Protein AF-A0A7S2DH73-F1 (afdb_monomer_lite)

Radius of gyration: 16.78 Å; chains: 1; bounding box: 42×36×46 Å

Foldseek 3Di:
DAEQEDEECSLLVLLLQQLVGPEEREYQLYCLQCVLVCVPPVPDPPQDPVNSVVSNVSSLVSLQNHPYAAEYEFEPDPSSVCRLVSNPADEDEAPPPPDPDPDDDDDDPPPPPDDDPDCPSNHHYYYYDHDHRNCVLVVCVVVVNNVQVVCCRRPVDGDPDPDD

Sequence (164 aa):
RVCLLGESMGASAALRFARHATGSVVALVPQIDVRDFSSSYAGRSDFDGAAKVRLRDAIQQAVQQTSAQVVLHVGQDPDDLRQPAYIGAVIQPARHPAHLHHEDAYLHDGSHHEGSSTPFRRLPRVIEHPCEGHALGAGLKARGLLRKIVLGDLLGHSYCLPPA

Structure (mmCIF, N/CA/C/O backbone):
data_AF-A0A7S2DH73-F1
#
_entry.id   AF-A0A7S2DH73-F1
#
loop_
_atom_site.group_PDB
_atom_site.id
_atom_site.type_symbol
_atom_site.label_atom_id
_atom_site.label_alt_id
_atom_site.label_comp_id
_atom_site.label_asym_id
_atom_site.label_entity_id
_atom_site.label_seq_id
_atom_site.pdbx_PDB_ins_code
_atom_site.Cartn_x
_atom_site.Cartn_y
_atom_site.Cartn_z
_atom_site.occupancy
_atom_site.B_iso_or_equiv
_atom_site.auth_seq_id
_atom_site.auth_comp_id
_atom_site.auth_asym_id
_atom_site.auth_atom_id
_atom_site.pdbx_PDB_model_num
ATOM 1 N N . ARG A 1 1 ? -12.708 -8.664 14.658 1.00 84.25 1 ARG A N 1
ATOM 2 C CA . ARG A 1 1 ? -12.255 -7.667 13.657 1.00 84.25 1 ARG A CA 1
ATOM 3 C C . ARG A 1 1 ? -10.939 -8.166 13.082 1.00 84.25 1 ARG A C 1
ATOM 5 O O . ARG A 1 1 ? -10.097 -8.583 13.862 1.00 84.25 1 ARG A O 1
ATOM 12 N N . VAL A 1 2 ? -10.796 -8.182 11.760 1.00 92.06 2 VAL A N 1
ATOM 13 C CA . VAL A 1 2 ? -9.580 -8.605 11.049 1.00 92.06 2 VAL A CA 1
ATOM 14 C C . VAL A 1 2 ? -8.911 -7.357 10.499 1.00 92.06 2 VAL A C 1
ATOM 16 O O . VAL A 1 2 ? -9.541 -6.635 9.721 1.00 92.06 2 VAL A O 1
ATOM 19 N N . CYS A 1 3 ? -7.667 -7.117 10.905 1.00 95.19 3 CYS A N 1
ATOM 20 C CA . CYS A 1 3 ? -6.858 -6.016 10.400 1.00 95.19 3 CYS A CA 1
ATOM 21 C C . CYS A 1 3 ? -5.616 -6.567 9.700 1.00 95.19 3 CYS A C 1
ATOM 23 O O . CYS A 1 3 ? -5.012 -7.528 10.178 1.00 95.19 3 CYS A O 1
ATOM 25 N N . LEU A 1 4 ? -5.249 -5.967 8.571 1.00 97.06 4 LEU A N 1
ATOM 26 C CA . LEU A 1 4 ? -4.075 -6.340 7.791 1.00 97.06 4 LEU A CA 1
ATOM 27 C C . LEU A 1 4 ? -3.054 -5.209 7.865 1.00 97.06 4 LEU A C 1
ATOM 29 O O . LEU A 1 4 ? -3.397 -4.043 7.691 1.00 97.06 4 LEU A O 1
ATOM 33 N N . LEU A 1 5 ? -1.803 -5.565 8.112 1.00 96.50 5 LEU A N 1
ATOM 34 C CA . LEU A 1 5 ? -0.680 -4.641 8.146 1.00 96.50 5 LEU A CA 1
ATOM 35 C C . LEU A 1 5 ? 0.423 -5.212 7.268 1.00 96.50 5 LEU A C 1
ATOM 37 O O . LEU A 1 5 ? 0.717 -6.405 7.341 1.00 96.50 5 LEU A O 1
ATOM 41 N N . GLY A 1 6 ? 1.055 -4.357 6.478 1.00 95.81 6 GLY A N 1
ATOM 42 C CA . GLY A 1 6 ? 2.246 -4.740 5.746 1.00 95.81 6 GLY A CA 1
ATOM 43 C C . GLY A 1 6 ? 3.102 -3.545 5.368 1.00 95.81 6 GLY A C 1
ATOM 44 O O . GLY A 1 6 ? 2.630 -2.410 5.348 1.00 95.81 6 GLY A O 1
ATOM 45 N N . GLU A 1 7 ? 4.357 -3.835 5.044 1.00 93.81 7 GLU A N 1
ATOM 46 C CA . GLU A 1 7 ? 5.331 -2.899 4.486 1.00 93.81 7 GLU A CA 1
ATOM 47 C C . GLU A 1 7 ? 5.871 -3.457 3.167 1.00 93.81 7 GLU A C 1
ATOM 49 O O . GLU A 1 7 ? 6.041 -4.676 3.043 1.00 93.81 7 GLU A O 1
ATOM 54 N N . SER A 1 8 ? 6.131 -2.594 2.181 1.00 92.56 8 SER A N 1
ATOM 55 C CA . SER A 1 8 ? 6.715 -2.980 0.892 1.00 92.56 8 SER A CA 1
ATOM 56 C C . SER A 1 8 ? 5.875 -4.077 0.208 1.00 92.56 8 SER A C 1
ATOM 58 O O . SER A 1 8 ? 4.655 -3.949 0.078 1.00 92.56 8 SER A O 1
ATOM 60 N N . MET A 1 9 ? 6.473 -5.212 -0.158 1.00 91.94 9 MET A N 1
ATOM 61 C CA . MET A 1 9 ? 5.746 -6.362 -0.710 1.00 91.94 9 MET A CA 1
ATOM 62 C C . MET A 1 9 ? 4.674 -6.909 0.253 1.00 91.94 9 MET A C 1
ATOM 64 O O . MET A 1 9 ? 3.613 -7.364 -0.180 1.00 91.94 9 MET A O 1
ATOM 68 N N . GLY A 1 10 ? 4.914 -6.842 1.567 1.00 95.88 10 GLY A N 1
ATOM 69 C CA . GLY A 1 10 ? 3.922 -7.206 2.579 1.00 95.88 10 GLY A CA 1
ATOM 70 C C . GLY A 1 10 ? 2.706 -6.279 2.550 1.00 95.88 10 GLY A C 1
ATOM 71 O O . GLY A 1 10 ? 1.579 -6.737 2.735 1.00 95.88 10 GLY A O 1
ATOM 72 N N . ALA A 1 11 ? 2.905 -4.994 2.250 1.00 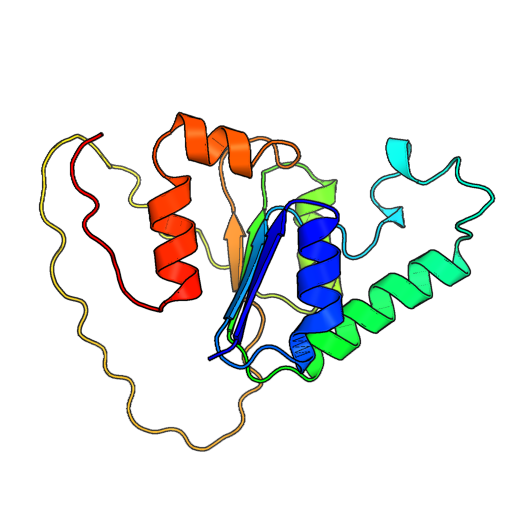96.75 11 ALA A N 1
ATOM 73 C CA . ALA A 1 11 ? 1.816 -4.040 2.060 1.00 96.75 11 ALA A CA 1
ATOM 74 C C . ALA A 1 11 ? 1.010 -4.361 0.792 1.00 96.75 11 ALA A C 1
ATOM 76 O O . ALA A 1 11 ? -0.221 -4.369 0.833 1.00 96.75 11 ALA A O 1
ATOM 77 N N . SER A 1 12 ? 1.674 -4.729 -0.308 1.00 96.75 12 SER A N 1
ATOM 78 C CA . SER A 1 12 ? 1.000 -5.212 -1.523 1.00 96.75 12 SER A CA 1
ATOM 79 C C . SER A 1 12 ? 0.163 -6.465 -1.255 1.00 96.75 12 SER A C 1
ATOM 81 O O . SER A 1 12 ? -0.962 -6.580 -1.745 1.00 96.75 12 SER A O 1
ATOM 83 N N . ALA A 1 13 ? 0.671 -7.393 -0.436 1.00 97.88 13 ALA A N 1
ATOM 84 C CA . ALA A 1 13 ? -0.084 -8.565 -0.001 1.00 97.88 13 ALA A CA 1
ATOM 85 C C . ALA A 1 13 ? -1.300 -8.171 0.855 1.00 97.88 13 ALA A C 1
ATOM 87 O O . ALA A 1 13 ? -2.406 -8.642 0.588 1.00 97.88 13 ALA A O 1
ATOM 88 N N . ALA A 1 14 ? -1.129 -7.267 1.823 1.00 98.06 14 ALA A N 1
ATOM 89 C CA . ALA A 1 14 ? -2.228 -6.756 2.642 1.00 98.06 14 ALA A CA 1
ATOM 90 C C . ALA A 1 14 ? -3.344 -6.140 1.777 1.00 98.06 14 ALA A C 1
ATOM 92 O O . ALA A 1 14 ? -4.518 -6.459 1.970 1.00 98.06 14 ALA A O 1
ATOM 93 N N . LEU A 1 15 ? -2.988 -5.342 0.763 1.00 98.06 15 LEU A N 1
ATOM 94 C CA . LEU A 1 15 ? -3.955 -4.771 -0.180 1.00 98.06 15 LEU A CA 1
ATOM 95 C C . LEU A 1 15 ? -4.612 -5.840 -1.068 1.00 98.06 15 LEU A C 1
ATOM 97 O O . LEU A 1 15 ? -5.826 -5.822 -1.259 1.00 98.06 15 LEU A O 1
ATOM 101 N N . ARG A 1 16 ? -3.852 -6.825 -1.562 1.00 98.06 16 ARG A N 1
ATOM 102 C CA . ARG A 1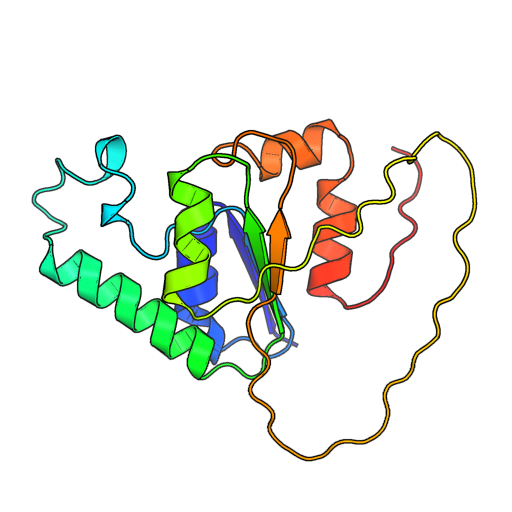 16 ? -4.385 -7.947 -2.360 1.00 98.06 16 ARG A CA 1
ATOM 103 C C . ARG A 1 16 ? -5.430 -8.772 -1.600 1.00 98.06 16 ARG A C 1
ATOM 105 O O . ARG A 1 16 ? -6.344 -9.327 -2.213 1.00 98.06 16 ARG A O 1
ATOM 112 N N . PHE A 1 17 ? -5.303 -8.861 -0.280 1.00 98.00 17 PHE A N 1
ATOM 113 C CA . PHE A 1 17 ? -6.248 -9.561 0.590 1.00 98.00 17 PHE A CA 1
ATOM 114 C C . PHE A 1 17 ? -7.247 -8.626 1.287 1.00 98.00 17 PHE A C 1
ATOM 116 O O . PHE A 1 17 ? -8.021 -9.093 2.122 1.00 98.00 17 PHE A O 1
ATOM 123 N N . ALA A 1 18 ? -7.309 -7.343 0.906 1.00 97.00 18 ALA A N 1
ATOM 124 C CA . ALA A 1 18 ? -8.138 -6.336 1.569 1.00 97.00 18 ALA A CA 1
ATOM 125 C C . ALA A 1 18 ? -9.621 -6.721 1.664 1.00 97.00 18 ALA A C 1
ATOM 127 O O . ALA A 1 18 ? -10.260 -6.409 2.665 1.00 97.00 18 ALA A O 1
ATOM 128 N N . ARG A 1 19 ? -10.169 -7.454 0.685 1.00 95.44 19 ARG A N 1
ATOM 129 C CA . ARG A 1 19 ? -11.565 -7.939 0.712 1.00 95.44 19 ARG A CA 1
ATOM 130 C C . ARG A 1 19 ? -11.914 -8.813 1.927 1.00 95.44 19 ARG A C 1
ATOM 132 O O . ARG A 1 19 ? -13.086 -8.981 2.228 1.00 95.44 19 ARG A O 1
ATOM 139 N N . HIS A 1 20 ? -10.911 -9.378 2.602 1.00 96.44 20 HIS A N 1
ATOM 140 C CA . HIS A 1 20 ? -11.086 -10.219 3.792 1.00 96.44 20 HIS A CA 1
ATOM 141 C C . HIS A 1 20 ? -10.904 -9.449 5.105 1.00 96.44 20 HIS A C 1
ATOM 143 O O . HIS A 1 20 ? -11.176 -9.983 6.181 1.00 96.44 20 HIS A O 1
ATOM 149 N N . ALA A 1 21 ? -10.427 -8.203 5.042 1.00 94.69 21 ALA A N 1
ATOM 150 C CA . ALA A 1 21 ? -10.312 -7.349 6.212 1.00 94.69 21 ALA A CA 1
ATOM 151 C C . ALA A 1 21 ? -11.702 -6.856 6.640 1.00 94.69 21 ALA A C 1
ATOM 153 O O . ALA A 1 21 ? -12.525 -6.467 5.815 1.00 94.69 21 ALA A O 1
ATOM 154 N N . THR A 1 22 ? -11.953 -6.847 7.949 1.00 92.44 22 THR A N 1
ATOM 155 C CA . THR A 1 22 ? -13.216 -6.357 8.538 1.00 92.44 22 THR A CA 1
ATOM 156 C C . THR A 1 22 ? -13.014 -5.156 9.461 1.00 92.44 22 THR A C 1
ATOM 158 O O . THR A 1 22 ? -13.989 -4.571 9.921 1.00 92.44 22 THR A O 1
ATOM 161 N N . GLY A 1 23 ? -11.762 -4.796 9.759 1.00 91.81 23 GLY A N 1
ATOM 162 C CA . GLY A 1 23 ? -11.388 -3.577 10.474 1.00 91.81 23 GLY A CA 1
ATOM 163 C C . GLY A 1 23 ? -10.667 -2.602 9.550 1.00 91.81 23 GLY A C 1
ATOM 164 O O . GLY A 1 23 ? -11.278 -1.686 9.000 1.00 91.81 23 GLY A O 1
ATOM 165 N N . SER A 1 24 ? -9.365 -2.819 9.374 1.00 94.25 24 SER A N 1
ATOM 166 C CA . SER A 1 24 ? -8.470 -1.900 8.666 1.00 94.25 24 SER A CA 1
ATOM 167 C C . SER A 1 24 ? -7.402 -2.627 7.847 1.00 94.25 24 SER A C 1
ATOM 169 O O . SER A 1 24 ? -7.051 -3.777 8.115 1.00 94.25 24 SER A O 1
ATOM 171 N N . VAL A 1 25 ? -6.885 -1.939 6.835 1.00 96.62 25 VAL A N 1
ATOM 172 C CA . VAL A 1 25 ? -5.708 -2.312 6.055 1.00 96.62 25 VAL A CA 1
ATOM 173 C C . VAL A 1 25 ? -4.733 -1.145 6.128 1.00 96.62 25 VAL A C 1
ATOM 175 O O . VAL A 1 25 ? -5.027 -0.066 5.615 1.00 96.62 25 VAL A O 1
ATOM 178 N N . VAL A 1 26 ? -3.592 -1.356 6.775 1.00 96.31 26 VAL A N 1
ATOM 179 C CA . VAL A 1 26 ? -2.515 -0.369 6.893 1.00 96.31 26 VAL A CA 1
ATOM 180 C C . VAL A 1 26 ? -1.353 -0.832 6.024 1.00 96.31 26 VAL A C 1
ATOM 182 O O . VAL A 1 26 ? -0.764 -1.888 6.254 1.00 96.31 26 VAL A O 1
ATOM 185 N N . ALA A 1 27 ? -1.055 -0.058 4.990 1.00 96.69 27 ALA A N 1
ATOM 186 C CA . ALA A 1 27 ? -0.072 -0.390 3.971 1.00 96.69 27 ALA A CA 1
ATOM 187 C C . ALA A 1 27 ? 1.042 0.660 3.972 1.00 96.69 27 ALA A C 1
ATOM 189 O O . ALA A 1 27 ? 0.820 1.800 3.571 1.00 96.69 27 ALA A O 1
ATOM 190 N N . LEU A 1 28 ? 2.239 0.285 4.419 1.00 95.50 28 LEU A N 1
ATOM 191 C CA . LEU A 1 28 ? 3.429 1.134 4.354 1.00 95.50 28 LEU A CA 1
ATOM 192 C C . LEU A 1 28 ? 4.144 0.874 3.021 1.00 95.50 28 LEU A C 1
ATOM 194 O O . LEU A 1 28 ? 4.505 -0.265 2.738 1.00 95.50 28 LEU A O 1
ATOM 198 N N . VAL A 1 29 ? 4.324 1.909 2.202 1.00 94.50 29 VAL A N 1
ATOM 199 C CA . VAL A 1 29 ? 5.010 1.886 0.894 1.00 94.50 29 VAL A CA 1
ATOM 200 C C . VAL A 1 29 ? 4.641 0.685 0.005 1.00 94.50 29 VAL A C 1
ATOM 202 O O . VAL A 1 29 ? 5.494 -0.129 -0.353 1.00 94.50 29 VAL A O 1
ATOM 205 N N . PRO A 1 30 ? 3.346 0.501 -0.321 1.00 95.44 30 PRO A N 1
ATOM 206 C CA . PRO A 1 30 ? 2.910 -0.637 -1.119 1.00 95.44 30 PRO A CA 1
ATOM 207 C C . PRO A 1 30 ? 3.369 -0.532 -2.573 1.00 95.44 30 PRO A C 1
ATOM 209 O O . PRO A 1 30 ? 3.135 0.472 -3.234 1.00 95.44 30 PRO A O 1
ATOM 212 N N . GLN A 1 31 ? 3.895 -1.629 -3.115 1.00 93.94 31 GLN A N 1
ATOM 213 C CA . GLN A 1 31 ? 4.207 -1.765 -4.541 1.00 93.94 31 GLN A CA 1
ATOM 214 C C . GLN A 1 31 ? 2.972 -2.309 -5.272 1.00 93.94 31 GLN A C 1
ATOM 216 O O . GLN A 1 31 ? 2.801 -3.526 -5.408 1.00 93.94 31 GLN A O 1
ATOM 221 N N . ILE A 1 32 ? 2.065 -1.418 -5.665 1.00 95.56 32 ILE A N 1
ATOM 222 C CA . ILE A 1 32 ? 0.798 -1.762 -6.325 1.00 95.56 32 ILE A CA 1
ATOM 223 C C . ILE A 1 32 ? 1.048 -2.117 -7.791 1.00 95.56 32 ILE A C 1
ATOM 225 O O . ILE A 1 32 ? 0.626 -3.178 -8.253 1.00 95.56 32 ILE A O 1
ATOM 229 N N . ASP A 1 33 ? 1.774 -1.258 -8.503 1.00 94.75 33 ASP A N 1
ATOM 230 C CA . ASP A 1 33 ? 2.292 -1.534 -9.833 1.00 94.75 33 ASP A CA 1
ATOM 231 C C . ASP A 1 33 ? 3.814 -1.648 -9.791 1.00 94.75 33 ASP A C 1
ATOM 233 O O . ASP A 1 33 ? 4.573 -0.694 -9.943 1.00 94.75 33 ASP A O 1
ATOM 237 N N . VAL A 1 34 ? 4.269 -2.882 -9.618 1.00 92.19 34 VAL A N 1
ATOM 238 C CA . VAL A 1 34 ? 5.687 -3.267 -9.589 1.00 92.19 34 VAL A CA 1
ATOM 239 C C . VAL A 1 34 ? 6.472 -2.876 -10.851 1.00 92.19 34 VAL A C 1
ATOM 241 O O . VAL A 1 34 ? 7.699 -2.935 -10.840 1.00 92.19 34 VAL A O 1
ATOM 244 N N . ARG A 1 35 ? 5.805 -2.490 -11.950 1.00 90.75 35 ARG A N 1
ATOM 245 C CA . ARG A 1 35 ? 6.477 -1.997 -13.166 1.00 90.75 35 ARG A CA 1
ATOM 246 C C . ARG A 1 35 ? 7.126 -0.632 -12.967 1.00 90.75 35 ARG A C 1
ATOM 248 O O . ARG A 1 35 ? 8.073 -0.332 -13.686 1.00 90.75 35 ARG A O 1
ATOM 255 N N . ASP A 1 36 ? 6.665 0.147 -11.991 1.00 90.25 36 ASP A N 1
ATOM 256 C CA . ASP A 1 36 ? 7.282 1.429 -11.648 1.00 90.25 36 ASP A CA 1
ATOM 257 C C . ASP A 1 36 ? 8.681 1.260 -11.039 1.00 90.25 36 ASP A C 1
ATOM 259 O O . ASP A 1 36 ? 9.511 2.151 -11.165 1.00 90.25 36 ASP A O 1
ATOM 263 N N . PHE A 1 37 ? 8.980 0.078 -10.493 1.00 87.38 37 PHE A N 1
ATOM 264 C CA . PHE A 1 37 ? 10.226 -0.245 -9.797 1.00 87.38 37 PHE A CA 1
ATOM 265 C C . PHE A 1 37 ? 11.189 -1.015 -10.715 1.00 87.38 37 PHE A C 1
ATOM 267 O O . PHE A 1 37 ? 11.487 -2.202 -10.521 1.00 87.38 37 PHE A O 1
ATOM 274 N N . SER A 1 38 ? 11.663 -0.335 -11.760 1.00 76.69 38 SER A N 1
ATOM 275 C CA . SER A 1 38 ? 12.475 -0.930 -12.835 1.00 76.69 38 SER A CA 1
ATOM 276 C C . SER A 1 38 ? 13.736 -1.652 -12.336 1.00 76.69 38 SER A C 1
ATOM 278 O O . 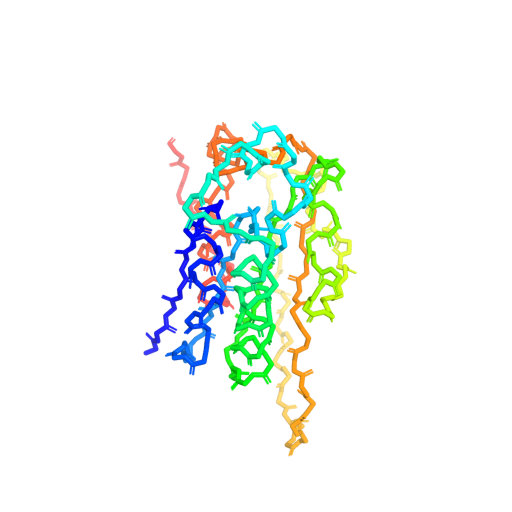SER A 1 38 ? 14.028 -2.755 -12.797 1.00 76.69 38 SER A O 1
ATOM 280 N N . SER A 1 39 ? 14.428 -1.104 -11.334 1.00 74.44 39 SER A N 1
ATOM 281 C CA . SER A 1 39 ? 15.665 -1.667 -10.770 1.00 74.44 39 SER A CA 1
ATOM 282 C C . SER A 1 39 ? 15.483 -3.039 -10.111 1.00 74.44 39 SER A C 1
ATOM 284 O O . SER A 1 39 ? 16.424 -3.826 -10.063 1.00 74.44 39 SER A O 1
ATOM 286 N N . SER A 1 40 ? 14.275 -3.342 -9.627 1.00 76.94 40 SER A N 1
ATOM 287 C CA . SER A 1 40 ? 13.997 -4.540 -8.824 1.00 76.94 40 SER A CA 1
ATOM 288 C C . SER A 1 40 ? 13.214 -5.609 -9.590 1.00 76.94 40 SER A C 1
ATOM 290 O O . SER A 1 40 ? 13.356 -6.801 -9.317 1.00 76.94 40 SER A O 1
ATOM 292 N N . TYR A 1 41 ? 12.391 -5.208 -10.567 1.00 76.75 41 TYR A N 1
ATOM 293 C CA . TYR A 1 41 ? 11.464 -6.122 -11.242 1.00 76.75 41 TYR A CA 1
ATOM 294 C C . TYR A 1 41 ? 11.693 -6.275 -12.750 1.00 76.75 41 TYR A C 1
ATOM 296 O O . TYR A 1 41 ? 11.112 -7.191 -13.339 1.00 76.75 41 TYR A O 1
ATOM 304 N N . ALA A 1 42 ? 12.510 -5.437 -13.402 1.00 68.25 42 ALA A N 1
ATOM 305 C CA . ALA A 1 42 ? 12.720 -5.527 -14.853 1.00 68.25 42 ALA A CA 1
ATOM 306 C C . ALA A 1 42 ? 13.440 -6.820 -15.283 1.00 68.25 42 ALA A C 1
ATOM 308 O O . ALA A 1 42 ? 13.135 -7.352 -16.345 1.00 68.25 42 ALA A O 1
ATOM 309 N N . GLY A 1 43 ? 14.335 -7.360 -14.449 1.00 70.56 43 GLY A N 1
ATOM 310 C CA . GLY A 1 43 ? 15.151 -8.539 -14.776 1.00 70.56 43 GLY A CA 1
ATOM 311 C C . GLY A 1 43 ? 14.522 -9.905 -14.471 1.00 70.56 43 GLY A C 1
ATOM 312 O O . GLY A 1 43 ? 15.153 -10.929 -14.718 1.00 70.56 43 GLY A O 1
ATOM 313 N N . ARG A 1 44 ? 13.305 -9.957 -13.911 1.00 77.75 44 ARG A N 1
ATOM 314 C CA . ARG A 1 44 ? 12.673 -11.225 -13.508 1.00 77.75 44 ARG A CA 1
ATOM 315 C C . ARG A 1 44 ? 11.980 -11.915 -14.681 1.00 77.75 44 ARG A C 1
ATOM 317 O O . ARG A 1 44 ? 10.902 -11.495 -15.096 1.00 77.75 44 ARG A O 1
ATOM 324 N N . SER A 1 45 ? 12.578 -12.997 -15.177 1.00 76.06 45 SER A N 1
ATOM 325 C CA . SER A 1 45 ? 12.022 -13.828 -16.257 1.00 76.06 45 SER A CA 1
ATOM 326 C C . SER A 1 45 ? 10.781 -14.624 -15.839 1.00 76.06 45 SER A C 1
ATOM 328 O O . SER A 1 45 ? 9.944 -14.944 -16.676 1.00 76.06 45 SER A O 1
ATOM 330 N N . ASP A 1 46 ? 10.632 -14.905 -14.545 1.00 82.88 46 ASP A N 1
ATOM 331 C CA . ASP A 1 46 ? 9.504 -15.631 -13.957 1.00 82.88 46 ASP A CA 1
ATOM 332 C C . ASP A 1 46 ? 8.297 -14.734 -13.634 1.00 82.88 46 ASP A C 1
ATOM 334 O O . ASP A 1 46 ? 7.255 -15.212 -13.184 1.00 82.88 46 ASP A O 1
ATOM 338 N N . PHE A 1 47 ? 8.424 -13.425 -13.865 1.00 85.44 47 PHE A N 1
ATOM 339 C CA . PHE A 1 47 ? 7.388 -12.446 -13.574 1.00 85.44 47 PHE A CA 1
ATOM 340 C C . PHE A 1 47 ? 7.254 -11.440 -14.720 1.00 85.44 47 PHE A C 1
ATOM 342 O O . PHE A 1 47 ? 7.728 -10.299 -14.670 1.00 85.44 47 PHE A O 1
ATOM 349 N N . ASP A 1 48 ? 6.599 -11.907 -15.783 1.00 87.38 48 ASP A N 1
ATOM 350 C CA . ASP A 1 48 ? 6.390 -11.150 -17.012 1.00 87.38 48 ASP A CA 1
ATOM 351 C C . ASP A 1 48 ? 5.466 -9.927 -16.833 1.00 87.38 48 ASP A C 1
ATOM 353 O O . ASP A 1 48 ? 4.827 -9.708 -15.798 1.00 87.38 48 ASP A O 1
ATOM 357 N N . GLY A 1 49 ? 5.390 -9.093 -17.873 1.00 88.50 49 GLY A N 1
ATOM 358 C CA . GLY A 1 49 ? 4.557 -7.889 -17.866 1.00 88.50 49 GLY A CA 1
ATOM 359 C C . GLY A 1 49 ? 3.069 -8.170 -17.627 1.00 88.50 49 GLY A C 1
ATOM 360 O O . GLY A 1 49 ? 2.408 -7.403 -16.927 1.00 88.50 49 GLY A O 1
ATOM 361 N N . ALA A 1 50 ? 2.543 -9.281 -18.147 1.00 91.69 50 ALA A N 1
ATOM 362 C CA . ALA A 1 50 ? 1.136 -9.635 -17.991 1.00 91.69 50 ALA A CA 1
ATOM 363 C C . ALA A 1 50 ? 0.819 -10.059 -16.548 1.00 91.69 50 ALA A C 1
ATOM 365 O O . ALA A 1 50 ? -0.218 -9.688 -16.003 1.00 91.69 50 ALA A O 1
ATOM 366 N N . ALA A 1 51 ? 1.720 -10.791 -15.897 1.00 92.19 51 ALA A N 1
ATOM 367 C CA . ALA A 1 51 ? 1.618 -11.166 -14.495 1.00 92.19 51 ALA A CA 1
ATOM 368 C C . ALA A 1 51 ? 1.660 -9.938 -13.578 1.00 92.19 51 ALA A C 1
ATOM 370 O O . ALA A 1 51 ? 0.882 -9.863 -12.626 1.00 92.19 51 ALA A O 1
ATOM 371 N N . LYS A 1 52 ? 2.503 -8.950 -13.900 1.00 92.69 52 LYS A N 1
ATOM 372 C CA . LYS A 1 52 ? 2.578 -7.669 -13.178 1.00 92.69 52 LYS A CA 1
ATOM 373 C C . LYS A 1 52 ? 1.276 -6.872 -13.287 1.00 92.69 52 LYS A C 1
ATOM 375 O O . LYS A 1 52 ? 0.764 -6.399 -12.276 1.00 92.69 52 LYS A O 1
ATOM 380 N N . VAL A 1 53 ? 0.691 -6.798 -14.486 1.00 94.38 53 VAL A N 1
ATOM 381 C CA . VAL A 1 53 ? -0.632 -6.183 -14.707 1.00 94.38 53 VAL A CA 1
ATOM 382 C C . VAL A 1 53 ? -1.716 -6.910 -13.912 1.00 94.38 53 VAL A C 1
ATOM 384 O O . VAL A 1 53 ? -2.454 -6.270 -13.169 1.00 94.38 53 VAL A O 1
ATOM 387 N N . ARG A 1 54 ? -1.762 -8.249 -13.977 1.00 95.94 54 ARG A N 1
ATOM 388 C CA . ARG A 1 54 ? -2.728 -9.047 -13.203 1.00 95.94 54 ARG A CA 1
ATOM 389 C C . ARG A 1 54 ? -2.601 -8.824 -11.696 1.00 95.94 54 ARG A C 1
ATOM 391 O O . ARG A 1 54 ? -3.616 -8.823 -11.004 1.00 95.94 54 ARG A O 1
ATOM 398 N N . LEU A 1 55 ? -1.383 -8.649 -11.173 1.00 95.50 55 LEU A N 1
ATOM 399 C CA . LEU A 1 55 ? -1.172 -8.332 -9.759 1.00 95.50 55 LEU A CA 1
ATOM 400 C C . LEU A 1 55 ? -1.789 -6.976 -9.395 1.00 95.50 55 LEU A C 1
ATOM 402 O O . LEU A 1 55 ? -2.562 -6.914 -8.439 1.00 95.50 55 LEU A O 1
ATOM 406 N N . ARG A 1 56 ? -1.480 -5.925 -10.165 1.00 96.81 56 ARG A N 1
ATOM 407 C CA . ARG A 1 56 ? -2.049 -4.584 -9.975 1.00 96.81 56 ARG A CA 1
ATOM 408 C C . ARG A 1 56 ? -3.577 -4.630 -10.000 1.00 96.81 56 ARG A C 1
ATOM 410 O O . ARG A 1 56 ? -4.219 -4.128 -9.082 1.00 96.81 56 ARG A O 1
ATOM 417 N N . ASP A 1 57 ? -4.152 -5.280 -11.009 1.00 97.56 57 ASP A N 1
ATOM 418 C CA . ASP A 1 57 ? -5.605 -5.356 -11.188 1.00 97.56 57 ASP A CA 1
ATOM 419 C C . ASP A 1 57 ? -6.272 -6.125 -10.036 1.00 97.56 57 ASP A C 1
ATOM 421 O O . ASP A 1 57 ? -7.320 -5.718 -9.536 1.00 97.56 57 ASP A O 1
ATOM 425 N N . ALA A 1 58 ? -5.636 -7.194 -9.543 1.00 97.81 58 ALA A N 1
ATOM 426 C CA . ALA A 1 58 ? -6.116 -7.941 -8.383 1.00 97.81 58 ALA A CA 1
ATOM 427 C C . ALA A 1 58 ? -6.067 -7.116 -7.086 1.00 97.81 58 ALA A C 1
ATOM 429 O O . ALA A 1 58 ? -6.989 -7.205 -6.273 1.00 97.81 58 ALA A O 1
ATOM 430 N N . ILE A 1 59 ? -5.016 -6.312 -6.885 1.00 98.19 59 ILE A N 1
ATOM 431 C CA . ILE A 1 59 ? -4.920 -5.374 -5.758 1.00 98.19 59 ILE A CA 1
ATOM 432 C C . ILE A 1 59 ? -6.033 -4.330 -5.855 1.00 98.19 59 ILE A C 1
ATOM 434 O O . ILE A 1 59 ? -6.785 -4.145 -4.898 1.00 98.19 59 ILE A O 1
ATOM 438 N N . GLN A 1 60 ? -6.178 -3.697 -7.020 1.00 96.62 60 GLN A N 1
ATOM 439 C CA . GLN A 1 60 ? -7.216 -2.706 -7.270 1.00 96.62 60 GLN A CA 1
ATOM 440 C C . GLN A 1 60 ? -8.600 -3.291 -6.985 1.00 96.62 60 GLN A C 1
ATOM 442 O O . GLN A 1 60 ? -9.352 -2.717 -6.203 1.00 96.62 60 GLN A O 1
ATOM 447 N N . GLN A 1 61 ? -8.923 -4.462 -7.534 1.00 96.38 61 GLN A N 1
ATOM 448 C CA . GLN A 1 61 ? -10.203 -5.124 -7.298 1.00 96.38 61 GLN A CA 1
ATOM 449 C C . GLN A 1 61 ? -10.430 -5.452 -5.813 1.00 96.38 61 GLN A C 1
ATOM 451 O O . GLN A 1 61 ? -11.522 -5.218 -5.298 1.00 96.38 61 GLN A O 1
ATOM 456 N N . ALA A 1 62 ? -9.417 -5.958 -5.104 1.00 97.00 62 ALA A N 1
ATOM 457 C CA . ALA A 1 62 ? -9.539 -6.299 -3.688 1.00 97.00 62 ALA A CA 1
ATOM 458 C C . ALA A 1 62 ? -9.790 -5.066 -2.805 1.00 97.00 62 ALA A C 1
ATOM 460 O O . ALA A 1 62 ? -10.647 -5.113 -1.923 1.00 97.00 62 ALA A O 1
ATOM 461 N N . VAL A 1 63 ? -9.091 -3.958 -3.068 1.00 96.00 63 VAL A N 1
ATOM 462 C CA . VAL A 1 63 ? -9.320 -2.670 -2.392 1.00 96.00 63 VAL A CA 1
ATOM 463 C C . VAL A 1 63 ? -10.709 -2.130 -2.720 1.00 96.00 63 VAL A C 1
ATOM 465 O O . VAL A 1 63 ? -11.410 -1.621 -1.859 1.00 96.00 63 VAL A O 1
ATOM 468 N N . GLN A 1 64 ? -11.152 -2.286 -3.961 1.00 93.00 64 GLN A N 1
ATOM 469 C CA . GLN A 1 64 ? -12.463 -1.837 -4.409 1.00 93.00 64 GLN A CA 1
ATOM 470 C C . GLN A 1 64 ? -13.644 -2.608 -3.802 1.00 93.00 64 GLN A C 1
ATOM 472 O O . GLN A 1 64 ? -14.753 -2.070 -3.780 1.00 93.00 64 GLN A O 1
ATOM 477 N N . GLN A 1 65 ? -13.414 -3.848 -3.366 1.00 93.88 65 GLN A N 1
ATOM 478 C CA . GLN A 1 65 ? -14.405 -4.754 -2.775 1.00 93.88 65 GLN A CA 1
ATOM 479 C C . GLN A 1 65 ? -14.387 -4.761 -1.242 1.00 93.88 65 GLN A C 1
ATOM 481 O O . GLN A 1 65 ? -15.262 -5.373 -0.633 1.00 93.88 65 GLN A O 1
ATOM 486 N N . THR A 1 66 ? -13.391 -4.139 -0.607 1.00 93.50 66 THR A N 1
ATOM 487 C CA . THR A 1 66 ? -13.297 -4.133 0.854 1.00 93.50 66 THR A CA 1
ATOM 488 C C . THR A 1 66 ? -14.268 -3.137 1.481 1.00 93.50 66 THR A C 1
ATOM 490 O O . THR A 1 66 ? -14.500 -2.049 0.957 1.00 93.50 66 THR A O 1
ATOM 493 N N . SER A 1 67 ? -14.808 -3.500 2.643 1.00 91.06 67 SER A N 1
ATOM 494 C CA . SER A 1 67 ? -15.499 -2.571 3.541 1.00 91.06 67 SER A CA 1
ATOM 495 C C . SER A 1 67 ? -14.578 -2.021 4.637 1.00 91.06 67 SER A C 1
ATOM 497 O O . SER A 1 67 ? -15.011 -1.188 5.434 1.00 91.06 67 SER A O 1
ATOM 499 N N . ALA A 1 68 ? -13.337 -2.513 4.727 1.00 92.12 68 ALA A N 1
ATOM 500 C CA . ALA A 1 68 ? -12.363 -2.059 5.709 1.00 92.12 68 ALA A CA 1
ATOM 501 C C . ALA A 1 68 ? -11.858 -0.647 5.387 1.00 92.12 68 ALA A C 1
ATOM 503 O O . ALA A 1 68 ? -11.840 -0.208 4.237 1.00 92.12 68 ALA A O 1
ATOM 504 N N . GLN A 1 69 ? -11.386 0.058 6.411 1.00 92.25 69 GLN A N 1
ATOM 505 C CA . GLN A 1 69 ? -10.635 1.292 6.203 1.00 92.25 69 GLN A CA 1
ATOM 506 C C . GLN A 1 69 ? -9.270 0.961 5.594 1.00 92.25 69 GLN A C 1
ATOM 508 O O . GLN A 1 69 ? -8.528 0.168 6.165 1.00 92.25 69 GLN A O 1
ATOM 513 N N . VAL A 1 70 ? -8.912 1.592 4.477 1.00 94.75 70 VAL A N 1
ATOM 514 C CA . VAL A 1 70 ? -7.596 1.420 3.846 1.00 94.75 70 VAL A CA 1
ATOM 515 C C . VAL A 1 70 ? -6.779 2.696 4.032 1.00 94.75 70 VAL A C 1
ATOM 517 O O . VAL A 1 70 ? -7.214 3.773 3.618 1.00 94.75 70 VAL A O 1
ATOM 520 N N . VAL A 1 71 ? -5.608 2.576 4.658 1.00 94.88 71 VAL A N 1
ATOM 521 C CA . VAL A 1 71 ? -4.656 3.675 4.864 1.00 94.88 71 VAL A CA 1
ATOM 522 C C . VAL A 1 71 ? -3.312 3.293 4.258 1.00 94.88 71 VAL A C 1
ATOM 524 O O . VAL A 1 71 ? -2.733 2.260 4.594 1.00 94.88 71 VAL A O 1
ATOM 527 N N . LEU A 1 72 ? -2.827 4.130 3.349 1.00 95.12 72 LEU A N 1
ATOM 528 C CA . LEU A 1 72 ? -1.527 4.011 2.713 1.00 95.12 72 LEU A CA 1
ATOM 529 C C . LEU A 1 72 ? -0.598 5.040 3.337 1.00 95.12 72 LEU A C 1
ATOM 531 O O . LEU A 1 72 ? -0.953 6.210 3.446 1.00 95.12 72 LEU A O 1
ATOM 535 N N . HIS A 1 73 ? 0.600 4.617 3.702 1.00 93.69 73 HIS A N 1
ATOM 536 C CA . HIS A 1 73 ? 1.664 5.512 4.124 1.00 93.69 73 HIS A CA 1
ATOM 537 C C . HIS A 1 73 ? 2.752 5.463 3.065 1.00 93.69 73 HIS A C 1
ATOM 539 O O . HIS A 1 73 ? 3.225 4.377 2.744 1.00 93.69 73 HIS A O 1
ATOM 545 N N . VAL A 1 74 ? 3.137 6.610 2.519 1.00 91.94 74 VAL A N 1
ATOM 546 C CA . VAL A 1 74 ? 4.139 6.697 1.448 1.00 91.94 74 VAL A CA 1
ATOM 547 C C . VAL A 1 74 ? 5.279 7.628 1.852 1.00 91.94 74 VAL A C 1
ATOM 549 O O . VAL A 1 74 ? 5.072 8.566 2.625 1.00 91.94 74 VAL A O 1
ATOM 552 N N . GLY A 1 75 ? 6.489 7.336 1.374 1.00 87.88 75 GLY A N 1
ATOM 553 C CA . GLY A 1 75 ? 7.619 8.262 1.463 1.00 87.88 75 GLY A CA 1
ATOM 554 C C . GLY A 1 75 ? 7.599 9.294 0.336 1.00 87.88 75 GLY A C 1
ATOM 555 O O . GLY A 1 75 ? 6.588 9.463 -0.342 1.00 87.88 75 GLY A O 1
ATOM 556 N N . GLN A 1 76 ? 8.728 9.971 0.136 1.00 87.56 76 GLN A N 1
ATOM 557 C CA . GLN A 1 76 ? 8.899 10.994 -0.909 1.00 87.56 76 GLN A CA 1
ATOM 558 C C . GLN A 1 76 ? 9.443 10.441 -2.235 1.00 87.56 76 GLN A C 1
ATOM 560 O O . GLN A 1 76 ? 9.638 11.201 -3.184 1.00 87.56 76 GLN A O 1
ATOM 565 N N . ASP A 1 77 ? 9.694 9.133 -2.315 1.00 89.38 77 ASP A N 1
ATOM 566 C CA . ASP A 1 77 ? 10.262 8.530 -3.516 1.00 89.38 77 ASP A CA 1
ATOM 567 C C . ASP A 1 77 ? 9.239 8.605 -4.667 1.00 89.38 77 ASP A C 1
ATOM 569 O O . ASP A 1 77 ? 8.076 8.224 -4.483 1.00 89.38 77 ASP A O 1
ATOM 573 N N . PRO A 1 78 ? 9.632 9.065 -5.873 1.00 89.75 78 PRO A N 1
ATOM 574 C CA . PRO A 1 78 ? 8.700 9.236 -6.988 1.00 89.75 78 PRO A CA 1
ATOM 575 C C . PRO A 1 78 ? 7.939 7.961 -7.365 1.00 89.75 78 PRO A C 1
ATOM 577 O O . PRO A 1 78 ? 6.791 8.026 -7.804 1.00 89.75 78 PRO A O 1
ATOM 580 N N . ASP A 1 79 ? 8.562 6.795 -7.206 1.00 90.44 79 ASP A N 1
ATOM 581 C CA . ASP A 1 79 ? 7.936 5.505 -7.498 1.00 90.44 79 ASP A CA 1
ATOM 582 C C . ASP A 1 79 ? 6.802 5.205 -6.515 1.00 90.44 79 ASP A C 1
ATOM 584 O O . ASP A 1 79 ? 5.730 4.773 -6.945 1.00 90.44 79 ASP A O 1
ATOM 588 N N . ASP A 1 80 ? 6.995 5.520 -5.231 1.00 89.12 80 ASP A N 1
ATOM 589 C CA . ASP A 1 80 ? 6.003 5.333 -4.171 1.00 89.12 80 ASP A CA 1
ATOM 590 C C . ASP A 1 80 ? 4.843 6.319 -4.291 1.00 89.12 80 ASP A C 1
ATOM 592 O O . ASP A 1 80 ? 3.685 5.929 -4.141 1.00 89.12 80 ASP A O 1
ATOM 596 N N . LEU A 1 81 ? 5.127 7.580 -4.635 1.00 90.19 81 LEU A N 1
ATOM 597 C CA . LEU A 1 81 ? 4.106 8.617 -4.826 1.00 90.19 81 LEU A CA 1
ATOM 598 C C . LEU A 1 81 ? 3.151 8.307 -5.991 1.00 90.19 81 LEU A C 1
ATOM 600 O O . LEU A 1 81 ? 2.007 8.763 -5.996 1.00 90.19 81 LEU A O 1
ATOM 604 N N . ARG A 1 82 ? 3.579 7.491 -6.964 1.00 92.62 82 ARG A N 1
ATOM 605 C CA . ARG A 1 82 ? 2.727 7.027 -8.073 1.00 92.62 82 ARG A CA 1
ATOM 606 C C . ARG A 1 82 ? 1.770 5.906 -7.668 1.00 92.62 82 ARG A C 1
ATOM 608 O O . ARG A 1 82 ? 0.689 5.793 -8.246 1.00 92.62 82 ARG A O 1
ATOM 615 N N . GLN A 1 83 ? 2.120 5.099 -6.664 1.00 94.69 83 GLN A N 1
ATOM 616 C CA . GLN A 1 83 ? 1.376 3.883 -6.314 1.00 94.69 83 GLN A CA 1
ATOM 617 C C . GLN A 1 83 ? -0.099 4.127 -5.943 1.00 94.69 83 GLN A C 1
ATOM 619 O O . GLN A 1 83 ? -0.963 3.397 -6.443 1.00 94.69 83 GLN A O 1
ATOM 624 N N . PRO A 1 84 ? -0.454 5.141 -5.126 1.00 94.12 84 PRO A N 1
ATOM 625 C CA . PRO A 1 84 ? -1.838 5.342 -4.703 1.00 94.12 84 PRO A CA 1
ATOM 626 C C . PRO A 1 84 ? -2.820 5.621 -5.854 1.00 94.12 84 PRO A C 1
ATOM 628 O O . PRO A 1 84 ? -4.008 5.298 -5.743 1.00 94.12 84 PRO A O 1
ATOM 631 N N . ALA A 1 85 ? -2.341 6.161 -6.981 1.00 93.50 85 ALA A N 1
ATOM 632 C CA . ALA A 1 85 ? -3.177 6.461 -8.142 1.00 93.50 85 ALA A CA 1
ATOM 633 C C . ALA A 1 85 ? -3.815 5.198 -8.753 1.00 93.50 85 ALA A C 1
ATOM 635 O O . ALA A 1 85 ? -4.964 5.244 -9.193 1.00 93.50 85 ALA A O 1
ATOM 636 N N . TYR A 1 86 ? -3.133 4.046 -8.708 1.00 94.69 86 TYR A N 1
ATOM 637 C CA . TYR A 1 86 ? -3.642 2.788 -9.276 1.00 94.69 86 TYR A CA 1
ATOM 638 C C . TYR A 1 86 ? -4.866 2.219 -8.550 1.00 94.69 86 TYR A C 1
ATOM 640 O O . TYR A 1 86 ? -5.568 1.369 -9.094 1.00 94.69 86 TYR A O 1
ATOM 648 N N . ILE A 1 87 ? -5.147 2.679 -7.331 1.00 93.19 87 ILE A N 1
ATOM 649 C CA . ILE A 1 87 ? -6.320 2.255 -6.553 1.00 93.19 87 ILE A CA 1
ATOM 650 C C . ILE A 1 87 ? -7.318 3.395 -6.320 1.00 93.19 87 ILE A C 1
ATOM 652 O O . ILE A 1 87 ? -8.254 3.232 -5.538 1.00 93.19 87 ILE A O 1
ATOM 656 N N . GLY A 1 88 ? -7.144 4.534 -7.003 1.00 87.25 88 GLY A N 1
ATOM 657 C CA . GLY A 1 88 ? -8.009 5.708 -6.859 1.00 87.25 88 GLY A CA 1
ATOM 658 C C . GLY A 1 88 ? -7.960 6.326 -5.460 1.00 87.25 88 GLY A C 1
ATOM 659 O O . GLY A 1 88 ? -8.982 6.799 -4.964 1.00 87.25 88 GLY A O 1
ATOM 660 N N . ALA A 1 89 ? -6.805 6.255 -4.793 1.00 82.50 89 ALA A N 1
ATOM 661 C CA . ALA A 1 89 ? -6.638 6.806 -3.456 1.00 82.50 89 ALA A CA 1
ATOM 662 C C . ALA A 1 89 ? -6.651 8.340 -3.473 1.00 82.50 89 ALA A C 1
ATOM 664 O O . ALA A 1 89 ? -6.209 8.971 -4.434 1.00 82.50 89 ALA A O 1
ATOM 665 N N . VAL A 1 90 ? -7.115 8.935 -2.374 1.00 76.81 90 VAL A N 1
ATOM 666 C CA . VAL A 1 90 ? -7.083 10.387 -2.180 1.00 76.81 90 VAL A CA 1
ATOM 667 C C . VAL A 1 90 ? -5.916 10.728 -1.271 1.00 76.81 90 VAL A C 1
ATOM 669 O O . VAL A 1 90 ? -5.832 10.246 -0.136 1.00 76.81 90 VAL A O 1
ATOM 672 N N . ILE A 1 91 ? -5.034 11.588 -1.775 1.00 72.62 91 ILE A N 1
ATOM 673 C CA . ILE A 1 91 ? -3.957 12.159 -0.980 1.00 72.62 91 ILE A CA 1
ATOM 674 C C . ILE A 1 91 ? -4.573 13.088 0.054 1.00 72.62 91 ILE A C 1
ATOM 676 O O . ILE A 1 91 ? -5.223 14.076 -0.289 1.00 72.62 91 ILE A O 1
ATOM 680 N N . GLN A 1 92 ? -4.397 12.748 1.328 1.00 65.12 92 GLN A N 1
ATOM 681 C CA . GLN A 1 92 ? -4.698 13.666 2.410 1.00 65.12 92 GLN A CA 1
ATOM 682 C C . GLN A 1 92 ? -3.379 14.287 2.860 1.00 65.12 92 GLN A C 1
ATOM 684 O O . GLN A 1 92 ? -2.442 13.543 3.160 1.00 65.12 92 GLN A O 1
ATOM 689 N N . PRO A 1 93 ? -3.282 15.627 2.927 1.00 53.97 93 PRO A N 1
ATOM 690 C CA . PRO A 1 93 ? -2.111 16.255 3.512 1.00 53.97 93 PRO A CA 1
ATOM 691 C C . PRO A 1 93 ? -1.941 15.690 4.918 1.00 53.97 93 PRO A C 1
ATOM 693 O O . PRO A 1 93 ? -2.899 15.645 5.700 1.00 53.97 93 PRO A O 1
ATOM 696 N N . ALA A 1 94 ? -0.742 15.192 5.212 1.00 52.47 94 ALA A N 1
ATOM 697 C CA . ALA A 1 94 ? -0.467 14.596 6.500 1.00 52.47 94 ALA A CA 1
ATOM 698 C C . ALA A 1 94 ? -0.748 15.643 7.583 1.00 52.47 94 ALA A C 1
ATOM 700 O O . ALA A 1 94 ? -0.030 16.632 7.712 1.00 52.47 94 ALA A O 1
ATOM 701 N N . ARG A 1 95 ? -1.793 15.424 8.387 1.00 46.94 95 ARG A N 1
ATOM 702 C CA . ARG A 1 95 ? -1.989 16.143 9.650 1.00 46.94 95 ARG A CA 1
ATOM 703 C C . ARG A 1 95 ? -1.002 15.586 10.675 1.00 46.94 95 ARG A C 1
ATOM 705 O O . ARG A 1 95 ? -1.399 15.059 11.708 1.00 46.94 95 ARG A O 1
ATOM 712 N N . HIS A 1 96 ? 0.288 15.632 10.360 1.00 43.56 96 HIS A N 1
ATOM 713 C CA . HIS A 1 96 ? 1.310 15.469 11.378 1.00 43.56 96 HIS A CA 1
ATOM 714 C C . HIS A 1 96 ? 1.417 16.817 12.082 1.00 43.56 96 HIS A C 1
ATOM 716 O O . HIS A 1 96 ? 1.698 17.811 11.411 1.00 43.56 96 HIS A O 1
ATOM 722 N N . PRO A 1 97 ? 1.161 16.904 13.399 1.00 37.59 97 PRO A N 1
ATOM 723 C CA . PRO A 1 97 ? 1.469 18.122 14.123 1.00 37.59 97 PRO A CA 1
ATOM 724 C C . PRO A 1 97 ? 2.971 18.359 13.957 1.00 37.59 97 PRO A C 1
ATOM 726 O O . PRO A 1 97 ? 3.788 17.576 14.437 1.00 37.59 97 PRO A O 1
ATOM 729 N N . ALA A 1 98 ? 3.333 19.429 13.249 1.00 33.53 98 ALA A N 1
ATOM 730 C CA . ALA A 1 98 ? 4.715 19.820 12.969 1.00 33.53 98 ALA A CA 1
ATOM 731 C C . ALA A 1 98 ? 5.515 20.195 14.239 1.00 33.53 98 ALA A C 1
ATOM 733 O O . ALA A 1 98 ? 6.674 20.583 14.154 1.00 33.53 98 ALA A O 1
ATOM 734 N N . HIS A 1 99 ? 4.916 20.033 15.420 1.00 33.53 99 HIS A N 1
ATOM 735 C CA . HIS A 1 99 ? 5.495 20.305 16.724 1.00 33.53 99 HIS A CA 1
ATOM 736 C C . HIS A 1 99 ? 5.130 19.174 17.693 1.00 33.53 99 HIS A C 1
ATOM 738 O O . HIS A 1 99 ? 4.253 19.322 18.537 1.00 33.53 99 HIS A O 1
ATOM 744 N N . LEU A 1 100 ? 5.794 18.023 17.581 1.00 39.38 100 LEU A N 1
ATOM 745 C CA . LEU A 1 100 ? 5.942 17.119 18.727 1.00 39.38 100 LEU A CA 1
ATOM 746 C C . LEU A 1 100 ? 7.270 17.452 19.405 1.00 39.38 100 LEU A C 1
ATOM 748 O O . LEU A 1 100 ? 8.224 16.680 19.366 1.00 39.38 100 LEU A O 1
ATOM 752 N N . HIS A 1 101 ? 7.321 18.649 19.992 1.00 33.00 101 HIS A N 1
ATOM 753 C CA . HIS A 1 101 ? 8.185 18.863 21.141 1.00 33.00 101 HIS A CA 1
ATOM 754 C C . HIS A 1 101 ? 7.637 18.019 22.297 1.00 33.00 101 HIS A C 1
ATOM 756 O O . HIS A 1 101 ? 6.435 17.759 22.380 1.00 33.00 101 HIS A O 1
ATOM 762 N N . HIS A 1 102 ? 8.549 17.525 23.132 1.00 37.81 102 HIS A N 1
ATOM 763 C CA . HIS A 1 102 ? 8.221 16.975 24.440 1.00 37.81 102 HIS A CA 1
ATOM 764 C C . HIS A 1 102 ? 7.228 17.900 25.149 1.00 37.81 102 HIS A C 1
ATOM 766 O O . HIS A 1 102 ? 7.462 19.101 25.190 1.00 37.81 102 HIS A O 1
A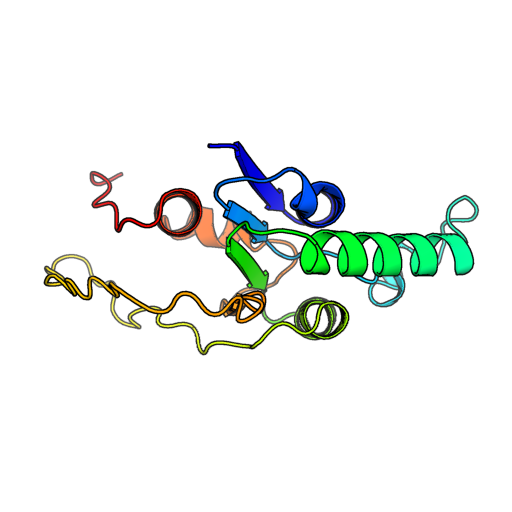TOM 772 N N . GLU A 1 103 ? 6.182 17.296 25.710 1.00 39.62 103 GLU A N 1
ATOM 773 C CA . GLU A 1 103 ? 5.163 17.946 26.538 1.00 39.62 103 GLU A CA 1
ATOM 774 C C . GLU A 1 103 ? 4.235 18.890 25.759 1.00 39.62 103 GLU A C 1
ATOM 776 O O . GLU A 1 103 ? 4.570 20.025 25.464 1.00 39.62 103 GLU A O 1
ATOM 781 N N . ASP A 1 104 ? 3.061 18.388 25.364 1.00 32.31 104 ASP A N 1
ATOM 782 C CA . ASP A 1 104 ? 1.791 19.009 25.754 1.00 32.31 104 ASP A CA 1
ATOM 783 C C . ASP A 1 104 ? 0.577 18.307 25.135 1.00 32.31 104 ASP A C 1
ATOM 785 O O . ASP A 1 104 ? 0.607 17.693 24.064 1.00 32.31 104 ASP A O 1
ATOM 789 N N . ALA A 1 105 ? -0.497 18.362 25.915 1.00 44.00 105 ALA A N 1
ATOM 790 C CA . ALA A 1 105 ? -1.790 17.745 25.706 1.00 44.00 105 ALA A CA 1
ATOM 791 C C . ALA A 1 105 ? -2.427 18.104 24.356 1.00 44.00 105 ALA A C 1
ATOM 793 O O . ALA A 1 105 ? -2.452 19.265 23.956 1.00 44.00 105 ALA A O 1
ATOM 794 N N . TYR A 1 106 ? -3.063 17.122 23.711 1.00 38.25 106 TYR A N 1
ATOM 795 C CA . TYR A 1 106 ? -4.031 17.403 22.654 1.00 38.25 106 TYR A CA 1
ATOM 796 C C . TYR A 1 106 ? -5.398 16.826 23.002 1.00 38.25 106 TYR A C 1
ATOM 798 O O . TYR A 1 106 ? -5.584 15.624 23.199 1.00 38.25 106 TYR A O 1
ATOM 806 N N . LEU A 1 107 ? -6.313 17.785 23.112 1.00 34.62 107 LEU A N 1
ATOM 807 C CA . LEU A 1 107 ? -7.728 17.708 23.414 1.00 34.62 107 LEU A CA 1
ATOM 808 C C . LEU A 1 107 ? -8.491 16.797 22.448 1.00 34.62 107 LEU A C 1
ATOM 810 O O . LEU A 1 107 ? -8.177 16.693 21.263 1.00 34.62 107 LEU A O 1
ATOM 814 N N . HIS A 1 108 ? -9.535 16.185 23.007 1.00 39.50 108 HIS A N 1
ATOM 815 C CA . HIS A 1 108 ? -10.617 15.495 22.321 1.00 39.50 108 HIS A CA 1
ATOM 816 C C . HIS A 1 108 ? -11.080 16.214 21.045 1.00 39.50 108 HIS A C 1
ATOM 818 O O . HIS A 1 108 ? -11.583 17.332 21.117 1.00 39.50 108 HIS A O 1
ATOM 824 N N . ASP A 1 109 ? -11.056 15.508 19.915 1.00 32.84 109 ASP A N 1
ATOM 825 C CA . ASP A 1 109 ? -12.046 15.710 18.857 1.00 32.84 109 ASP A CA 1
ATOM 826 C C . ASP A 1 109 ? -13.016 14.524 18.909 1.00 32.84 109 ASP A C 1
ATOM 828 O O . ASP A 1 109 ? -12.766 13.439 18.382 1.00 32.84 109 ASP A O 1
ATOM 832 N N . GLY A 1 110 ? -14.087 14.718 19.680 1.00 34.19 110 GLY A N 1
ATOM 833 C CA . GLY A 1 110 ? -15.208 13.798 19.831 1.00 34.19 110 GLY A CA 1
ATOM 834 C C . GLY A 1 110 ? -16.224 13.937 18.701 1.00 34.19 110 GLY A C 1
ATOM 835 O O . GLY A 1 110 ? -17.416 14.066 18.968 1.00 34.19 110 GLY A O 1
ATOM 836 N N . SER A 1 111 ? -15.792 13.909 17.443 1.00 33.00 111 SER A N 1
ATOM 837 C CA . SER A 1 111 ? -16.716 13.845 16.310 1.00 33.00 111 SER A CA 1
ATOM 838 C C . SER A 1 111 ? -17.176 12.401 16.079 1.00 33.00 111 SER A C 1
ATOM 840 O O . SER A 1 111 ? -16.722 11.676 15.194 1.00 33.00 111 SER A O 1
ATOM 842 N N . HIS A 1 112 ? -18.140 11.983 16.903 1.00 35.03 112 HIS A N 1
ATOM 843 C CA . HIS A 1 112 ? -19.066 10.911 16.563 1.00 35.03 112 HIS A CA 1
ATOM 844 C C . HIS A 1 112 ? -19.850 11.321 15.308 1.00 35.03 112 HIS A C 1
ATOM 846 O O . HIS A 1 112 ? -20.867 12.003 15.390 1.00 35.03 112 HIS A O 1
ATOM 852 N N . HIS A 1 113 ? -19.386 10.905 14.130 1.00 35.22 113 HIS A N 1
ATOM 853 C CA . HIS A 1 113 ? -20.237 10.883 12.944 1.00 35.22 113 HIS A CA 1
ATOM 854 C C . HIS A 1 113 ? -21.173 9.673 13.026 1.00 35.22 113 HIS A C 1
ATOM 856 O O . HIS A 1 113 ? -20.911 8.604 12.473 1.00 35.22 113 HIS A O 1
ATOM 862 N N . GLU A 1 114 ? -22.272 9.858 13.753 1.00 38.47 114 GLU A N 1
ATOM 863 C CA . GLU A 1 114 ? -23.494 9.092 13.540 1.00 38.47 114 GLU A CA 1
ATOM 864 C C . GLU A 1 114 ? -24.132 9.508 12.203 1.00 38.47 114 GLU A C 1
ATOM 866 O O . GLU A 1 114 ? -24.209 10.690 11.874 1.00 38.47 114 GLU A O 1
ATOM 871 N N . GLY A 1 115 ? -24.610 8.521 11.439 1.00 39.22 115 GLY A N 1
ATOM 872 C CA . GLY A 1 115 ? -25.662 8.724 10.441 1.00 39.22 115 GLY A CA 1
ATOM 873 C C . GLY A 1 115 ? -25.244 9.186 9.040 1.00 39.22 115 GLY A C 1
ATOM 874 O O . GLY A 1 115 ? -25.468 10.328 8.662 1.00 39.22 115 GLY A O 1
ATOM 875 N N . SER A 1 116 ? -24.796 8.253 8.196 1.00 33.09 116 SER A N 1
ATOM 876 C CA . SER A 1 116 ? -25.203 8.248 6.780 1.00 33.09 116 SER A CA 1
ATOM 877 C C . SER A 1 116 ? -25.109 6.831 6.217 1.00 33.09 116 SER A C 1
ATOM 879 O O . SER A 1 116 ? -24.028 6.276 6.038 1.00 33.09 116 SER A O 1
ATOM 881 N N . SER A 1 117 ? -26.272 6.227 5.977 1.00 37.03 117 SER A N 1
ATOM 882 C CA . SER A 1 117 ? -26.490 4.870 5.462 1.00 37.03 117 SER A CA 1
ATOM 883 C C . SER A 1 117 ? -26.434 4.788 3.930 1.00 37.03 117 SER A C 1
ATOM 885 O O . SER A 1 117 ? -27.071 3.933 3.318 1.00 37.03 117 SER A O 1
ATOM 887 N N . THR A 1 118 ? -25.655 5.656 3.288 1.00 36.34 118 THR A N 1
ATOM 888 C CA . THR A 1 118 ? -25.324 5.510 1.866 1.00 36.34 118 THR A CA 1
ATOM 889 C C . THR A 1 118 ? -23.961 4.829 1.754 1.00 36.34 118 THR A C 1
ATOM 891 O O . THR A 1 118 ? -23.029 5.231 2.456 1.00 36.34 118 THR A O 1
ATOM 894 N N . PRO A 1 119 ? -23.789 3.794 0.908 1.00 39.72 119 PRO A N 1
ATOM 895 C CA . PRO A 1 119 ? -22.504 3.137 0.731 1.00 39.72 119 PRO A CA 1
ATOM 896 C C . PRO A 1 119 ? -21.626 4.032 -0.149 1.00 39.72 119 PRO A C 1
ATOM 898 O O . PRO A 1 119 ? -21.304 3.698 -1.287 1.00 39.72 119 PRO A O 1
ATOM 901 N N . PHE A 1 120 ? -21.247 5.206 0.359 1.00 46.88 120 PHE A N 1
ATOM 902 C CA . PHE A 1 120 ? -20.137 5.942 -0.213 1.00 46.88 120 PHE A CA 1
ATOM 903 C C . PHE A 1 120 ? -18.915 5.052 -0.057 1.00 46.88 120 PHE A C 1
ATOM 905 O O . PHE A 1 120 ? -18.447 4.777 1.051 1.00 46.88 120 PHE A O 1
ATOM 912 N N . ARG A 1 121 ? -18.442 4.549 -1.196 1.00 58.84 121 ARG A N 1
ATOM 913 C CA . ARG A 1 121 ? -17.201 3.799 -1.313 1.00 58.84 121 ARG A CA 1
ATOM 914 C C . ARG A 1 121 ? -16.106 4.612 -0.623 1.00 58.84 121 ARG A C 1
ATOM 916 O O . ARG A 1 121 ? -15.729 5.674 -1.115 1.00 58.84 121 ARG A O 1
ATOM 923 N N . ARG A 1 122 ? -15.637 4.153 0.540 1.00 71.06 122 ARG A N 1
ATOM 924 C CA . ARG A 1 122 ? -14.572 4.843 1.273 1.00 71.06 122 ARG A CA 1
ATOM 925 C C . ARG A 1 122 ? -13.299 4.715 0.451 1.00 71.06 122 ARG A C 1
ATOM 927 O O . ARG A 1 122 ? -12.759 3.621 0.312 1.00 71.06 122 ARG A O 1
ATOM 934 N N . LEU A 1 123 ? -12.871 5.822 -0.145 1.00 83.81 123 LEU A N 1
ATOM 935 C CA . LEU A 1 123 ? -11.627 5.862 -0.900 1.00 83.81 123 LEU A CA 1
ATOM 936 C C . LEU A 1 123 ? -10.449 5.599 0.050 1.00 83.81 123 LEU A C 1
ATOM 938 O O . LEU A 1 123 ? -10.496 6.049 1.202 1.00 83.81 123 LEU A O 1
ATOM 942 N N . PRO A 1 124 ? -9.400 4.891 -0.402 1.00 90.31 124 PRO A N 1
ATOM 943 C CA . PRO A 1 124 ? -8.189 4.737 0.389 1.00 90.31 124 PRO A CA 1
ATOM 944 C C . PRO A 1 124 ? -7.605 6.104 0.750 1.00 90.31 124 PRO A C 1
ATOM 946 O O . PRO A 1 124 ? -7.502 6.991 -0.104 1.00 90.31 124 PRO A O 1
ATOM 949 N N . ARG A 1 125 ? -7.217 6.266 2.015 1.00 92.00 125 ARG A N 1
ATOM 950 C CA . ARG A 1 125 ? -6.522 7.458 2.508 1.00 92.00 125 ARG A CA 1
ATOM 951 C C . ARG A 1 125 ? -5.024 7.292 2.292 1.00 92.00 125 ARG A C 1
ATOM 953 O O . ARG A 1 125 ? -4.493 6.240 2.632 1.00 92.00 125 ARG A O 1
ATOM 960 N N . VAL A 1 126 ? -4.341 8.328 1.815 1.00 91.31 126 VAL A N 1
ATOM 961 C CA . VAL A 1 126 ? -2.870 8.362 1.741 1.00 91.31 126 VAL A CA 1
ATOM 962 C C . VAL A 1 126 ? -2.321 9.358 2.756 1.00 91.31 126 VAL A C 1
ATOM 964 O O . VAL A 1 126 ? -2.868 10.451 2.889 1.00 91.31 126 VAL A O 1
ATOM 967 N N . ILE A 1 127 ? -1.255 8.975 3.457 1.00 90.50 127 ILE A N 1
ATOM 968 C CA . ILE A 1 127 ? -0.476 9.814 4.368 1.00 90.50 127 ILE A CA 1
ATOM 969 C C . ILE A 1 127 ? 0.970 9.826 3.877 1.00 90.50 127 ILE A C 1
ATOM 971 O O . ILE A 1 127 ? 1.644 8.795 3.873 1.00 90.50 127 ILE A O 1
ATOM 975 N N . GLU A 1 128 ? 1.450 11.000 3.498 1.00 90.00 128 GLU A N 1
ATOM 976 C CA . GLU A 1 128 ? 2.834 11.206 3.077 1.00 90.00 128 GLU A CA 1
ATOM 977 C C . GLU A 1 128 ? 3.740 11.478 4.280 1.00 90.00 128 GLU A C 1
ATOM 979 O O . GLU A 1 128 ? 3.352 12.158 5.235 1.00 90.00 128 GLU A O 1
ATOM 984 N N . HIS A 1 129 ? 4.966 10.960 4.237 1.00 86.44 129 HIS A N 1
ATOM 985 C CA . HIS A 1 129 ? 5.965 11.174 5.283 1.00 86.44 129 HIS A CA 1
ATOM 986 C C . HIS A 1 129 ? 7.226 11.811 4.692 1.00 86.44 129 HIS A C 1
ATOM 988 O O . HIS A 1 129 ? 7.626 11.447 3.585 1.00 86.44 129 HIS A O 1
ATOM 994 N N . PRO A 1 130 ? 7.884 12.740 5.415 1.00 82.56 130 PRO A N 1
ATOM 995 C CA . PRO A 1 130 ? 9.135 13.359 4.982 1.00 82.56 130 PRO A CA 1
ATOM 996 C C . PRO A 1 130 ? 10.317 12.416 5.273 1.00 82.56 130 PRO A C 1
ATOM 998 O O . PRO A 1 130 ? 11.099 12.615 6.214 1.00 82.56 130 PRO A O 1
ATOM 1001 N N . CYS A 1 131 ? 10.379 11.318 4.529 1.00 77.06 131 CYS A N 1
ATOM 1002 C CA . CYS A 1 131 ? 11.446 10.321 4.548 1.00 77.06 131 CYS A CA 1
ATOM 1003 C C . CYS A 1 131 ? 11.425 9.505 3.251 1.00 77.06 131 CYS A C 1
ATOM 1005 O O . CYS A 1 131 ? 10.400 9.451 2.568 1.00 77.06 131 CYS A O 1
ATOM 1007 N N . GLU A 1 132 ? 12.547 8.852 2.953 1.00 78.19 132 GLU A N 1
ATOM 1008 C CA . GLU A 1 132 ? 12.643 7.877 1.863 1.00 78.19 132 GLU A CA 1
ATOM 1009 C C . GLU A 1 132 ? 11.630 6.751 2.072 1.00 78.19 132 GLU A C 1
ATOM 1011 O O . GLU A 1 132 ? 11.380 6.304 3.200 1.00 78.19 132 GLU A O 1
ATOM 1016 N N . GLY A 1 133 ? 10.999 6.327 0.983 1.00 73.50 133 GLY A N 1
ATOM 1017 C CA . GLY A 1 133 ? 9.878 5.407 1.046 1.00 73.50 133 GLY A CA 1
ATOM 1018 C C . GLY A 1 133 ? 10.314 3.974 1.307 1.00 73.50 133 GLY A C 1
ATOM 1019 O O . GLY A 1 133 ? 9.708 3.304 2.144 1.00 73.50 133 GLY A O 1
ATOM 1020 N N . HIS A 1 134 ? 11.441 3.532 0.743 1.00 71.88 134 HIS A N 1
ATOM 1021 C CA . HIS A 1 134 ? 11.938 2.163 0.944 1.00 71.88 134 HIS A CA 1
ATOM 1022 C C . HIS A 1 134 ? 12.169 1.790 2.427 1.00 71.88 134 HIS A C 1
ATOM 1024 O O . HIS A 1 134 ? 12.162 0.606 2.775 1.00 71.88 134 HIS A O 1
ATOM 1030 N N . ALA A 1 135 ? 12.417 2.783 3.287 1.00 74.88 135 ALA A N 1
ATOM 1031 C CA . ALA A 1 135 ? 12.746 2.616 4.700 1.00 74.88 135 ALA A CA 1
ATOM 1032 C C . ALA A 1 135 ? 11.696 3.239 5.631 1.00 74.88 135 ALA A C 1
ATOM 1034 O O . ALA A 1 135 ? 11.997 3.513 6.794 1.00 74.88 135 ALA A O 1
ATOM 1035 N N . LEU A 1 136 ? 10.473 3.481 5.152 1.00 86.69 136 LEU A N 1
ATOM 1036 C CA . LEU A 1 136 ? 9.454 4.212 5.903 1.00 86.69 136 LEU A CA 1
ATOM 1037 C C . LEU A 1 136 ? 9.197 3.622 7.297 1.00 86.69 136 LEU A C 1
ATOM 1039 O O . LEU A 1 136 ? 9.205 4.361 8.283 1.00 86.69 136 LEU A O 1
ATOM 1043 N N . GLY A 1 137 ? 9.016 2.303 7.421 1.00 87.31 137 GLY A N 1
ATOM 1044 C CA . GLY A 1 137 ? 8.805 1.654 8.714 1.00 87.31 137 GLY A CA 1
ATOM 1045 C C . GLY A 1 137 ? 9.990 1.852 9.660 1.00 87.31 137 GLY A C 1
ATOM 1046 O O . GLY A 1 137 ? 9.807 2.203 10.830 1.00 87.31 137 GLY A O 1
ATOM 1047 N N . ALA A 1 138 ? 11.215 1.712 9.147 1.00 86.62 138 ALA A N 1
ATOM 1048 C CA . ALA A 1 138 ? 12.442 1.942 9.906 1.00 86.62 138 ALA A CA 1
ATOM 1049 C C . ALA A 1 138 ? 12.604 3.415 10.324 1.00 86.62 138 ALA A C 1
ATOM 1051 O O . ALA A 1 138 ? 12.904 3.691 11.486 1.00 86.62 138 ALA A O 1
ATOM 1052 N N . GLY A 1 139 ? 12.334 4.361 9.423 1.00 84.94 139 GLY A N 1
ATOM 1053 C CA . GLY A 1 139 ? 12.385 5.799 9.690 1.00 84.94 139 GLY A CA 1
ATOM 1054 C C . GLY A 1 139 ? 11.358 6.233 10.737 1.00 84.94 139 GLY A C 1
ATOM 1055 O O . GLY A 1 139 ? 11.692 6.947 11.684 1.00 84.94 139 GLY A O 1
ATOM 1056 N N . LEU A 1 140 ? 10.121 5.736 10.638 1.00 86.38 140 LEU A N 1
ATOM 1057 C CA . LEU A 1 140 ? 9.087 5.965 11.650 1.00 86.38 140 LEU A CA 1
ATOM 1058 C C . LEU A 1 140 ? 9.456 5.335 12.997 1.00 86.38 140 LEU A C 1
ATOM 1060 O O . LEU A 1 140 ? 9.153 5.910 14.044 1.00 86.38 140 LEU A O 1
ATOM 1064 N N . LYS A 1 141 ? 10.108 4.166 12.996 1.00 88.25 141 LYS A N 1
ATOM 1065 C CA . LYS A 1 141 ? 10.574 3.503 14.220 1.00 88.25 141 LYS A CA 1
ATOM 1066 C C . LYS A 1 141 ? 11.689 4.298 14.896 1.00 88.25 141 LYS A C 1
ATOM 1068 O O . LYS A 1 141 ? 11.605 4.518 16.099 1.00 88.25 141 LYS A O 1
ATOM 1073 N N . ALA A 1 142 ? 12.678 4.765 14.136 1.00 85.56 142 ALA A N 1
ATOM 1074 C CA . ALA A 1 142 ? 13.786 5.576 14.646 1.00 85.56 142 ALA A CA 1
ATOM 1075 C C . ALA A 1 142 ? 13.306 6.892 15.285 1.00 85.56 142 ALA A C 1
ATOM 1077 O O . ALA A 1 142 ? 13.911 7.374 16.235 1.00 85.56 142 ALA A O 1
ATOM 1078 N N . ARG A 1 143 ? 12.180 7.439 14.807 1.00 83.00 143 ARG A N 1
ATOM 1079 C CA . ARG A 1 143 ? 11.523 8.634 15.365 1.00 83.00 143 ARG A CA 1
ATOM 1080 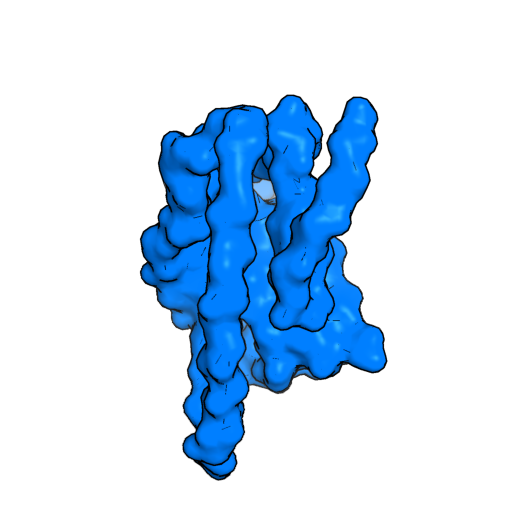C C . ARG A 1 143 ? 10.551 8.333 16.519 1.00 83.00 143 ARG A C 1
ATOM 1082 O O . ARG A 1 143 ? 9.898 9.246 17.007 1.00 83.00 143 ARG A O 1
ATOM 1089 N N . GLY A 1 144 ? 10.380 7.069 16.916 1.00 84.75 144 GLY A N 1
ATOM 1090 C CA . GLY A 1 144 ? 9.409 6.666 17.944 1.00 84.75 144 GLY A CA 1
ATOM 1091 C C . GLY A 1 144 ? 7.935 6.792 17.522 1.00 84.75 144 GLY A C 1
ATOM 1092 O O . GLY A 1 144 ? 7.039 6.697 18.358 1.00 84.75 144 GLY A O 1
ATOM 1093 N N . LEU A 1 145 ? 7.652 6.986 16.229 1.00 86.19 145 LEU A N 1
ATOM 1094 C CA . LEU A 1 145 ? 6.308 7.270 15.711 1.00 86.19 145 LEU A CA 1
ATOM 1095 C C . LEU A 1 145 ? 5.571 6.026 15.201 1.00 86.19 145 LEU A C 1
ATOM 1097 O O . LEU A 1 145 ? 4.340 6.008 15.207 1.00 86.19 145 LEU A O 1
ATOM 1101 N N . LEU A 1 146 ? 6.298 4.979 14.788 1.00 87.94 146 LEU A N 1
ATOM 1102 C CA . LEU A 1 146 ? 5.721 3.810 14.108 1.00 87.94 146 LEU A CA 1
ATOM 1103 C C . LEU A 1 146 ? 4.560 3.186 14.891 1.00 87.94 146 LEU A C 1
ATOM 1105 O O . LEU A 1 146 ? 3.475 3.002 14.348 1.00 87.94 146 LEU A O 1
ATOM 1109 N N . ARG A 1 147 ? 4.772 2.892 16.181 1.00 87.88 147 ARG A N 1
ATOM 1110 C CA . ARG A 1 147 ? 3.756 2.244 17.022 1.00 87.88 147 ARG A CA 1
ATOM 1111 C C . ARG A 1 147 ? 2.503 3.108 17.153 1.00 87.88 147 ARG A C 1
ATOM 1113 O O . ARG A 1 147 ? 1.401 2.583 17.049 1.00 87.88 147 ARG A O 1
ATOM 1120 N N . LYS A 1 148 ? 2.667 4.415 17.369 1.00 84.06 148 LYS A N 1
ATOM 1121 C CA . LYS A 1 148 ? 1.550 5.356 17.528 1.00 84.06 148 LYS A CA 1
ATOM 1122 C C . LYS A 1 148 ? 0.711 5.428 16.254 1.00 84.06 148 LYS A C 1
ATOM 1124 O O . LYS A 1 148 ? -0.506 5.308 16.332 1.00 84.06 148 LYS A O 1
ATOM 1129 N N . ILE A 1 149 ? 1.371 5.586 15.107 1.00 86.12 149 ILE A N 1
ATOM 1130 C CA . ILE A 1 149 ? 0.723 5.681 13.794 1.00 86.12 149 ILE A CA 1
ATOM 1131 C C . ILE A 1 149 ? -0.025 4.384 13.483 1.00 86.12 149 ILE A C 1
ATOM 1133 O O . ILE A 1 149 ? -1.240 4.397 13.320 1.00 86.12 149 ILE A O 1
ATOM 1137 N N . VAL A 1 150 ? 0.680 3.249 13.512 1.00 87.31 150 VAL A N 1
ATOM 1138 C CA . VAL A 1 150 ? 0.101 1.947 13.165 1.00 87.31 150 VAL A CA 1
ATOM 1139 C C . VAL A 1 150 ? -1.069 1.594 14.083 1.00 87.31 150 VAL A C 1
ATOM 1141 O O . VAL A 1 150 ? -2.105 1.162 13.593 1.00 87.31 150 VAL A O 1
ATOM 1144 N N . LEU A 1 151 ? -0.959 1.798 15.401 1.00 87.19 151 LEU A N 1
ATOM 1145 C CA . LEU A 1 151 ? -2.078 1.520 16.309 1.00 87.19 151 LEU A CA 1
ATOM 1146 C C . LEU A 1 151 ? -3.255 2.477 16.095 1.00 87.19 151 LEU A C 1
ATOM 1148 O O . LEU A 1 151 ? -4.401 2.031 16.146 1.00 87.19 151 LEU A O 1
ATOM 1152 N N . GLY A 1 152 ? -2.985 3.757 15.822 1.00 86.31 152 GLY A N 1
ATOM 1153 C CA . GLY A 1 152 ? -4.020 4.738 15.503 1.00 86.31 152 GLY A CA 1
ATOM 1154 C C . GLY A 1 152 ? -4.828 4.344 14.269 1.00 86.31 152 GLY A C 1
ATOM 1155 O O . GLY A 1 152 ? -6.058 4.320 14.316 1.00 86.31 152 GLY A O 1
ATOM 1156 N N . ASP A 1 153 ? -4.143 3.949 13.196 1.00 89.56 153 ASP A N 1
ATOM 1157 C CA . ASP A 1 153 ? -4.784 3.525 11.950 1.00 89.56 153 ASP A CA 1
ATOM 1158 C C . ASP A 1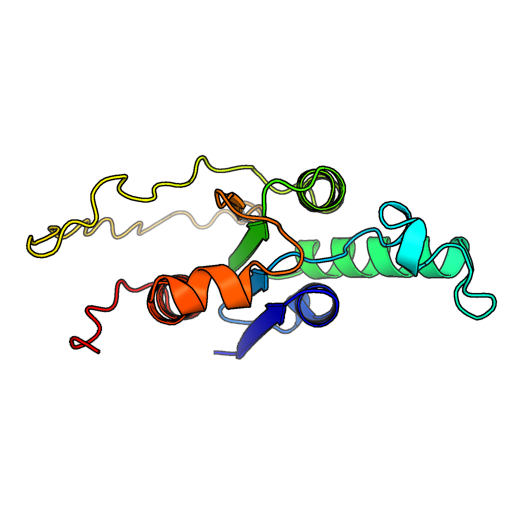 153 ? -5.429 2.134 12.049 1.00 89.56 153 ASP A C 1
ATOM 1160 O O . ASP A 1 153 ? -6.469 1.888 11.433 1.00 89.56 153 ASP A O 1
ATOM 1164 N N . LEU A 1 154 ? -4.862 1.220 12.846 1.00 86.94 154 LEU A N 1
ATOM 1165 C CA . LEU A 1 154 ? -5.426 -0.119 13.018 1.00 86.94 154 LEU A CA 1
ATOM 1166 C C . LEU A 1 154 ? -6.698 -0.125 13.871 1.00 86.94 154 LEU A C 1
ATOM 1168 O O . LEU A 1 154 ? -7.621 -0.885 13.567 1.00 86.94 154 LEU A O 1
ATOM 1172 N N . LEU A 1 155 ? -6.728 0.669 14.944 1.00 82.12 155 LEU A N 1
ATOM 1173 C CA . LEU A 1 155 ? -7.738 0.569 16.003 1.00 82.12 155 LEU A CA 1
ATOM 1174 C C . LEU A 1 155 ? -8.716 1.752 16.026 1.00 82.12 155 LEU A C 1
ATOM 1176 O O . LEU A 1 155 ? -9.749 1.651 16.683 1.00 82.12 155 LEU A O 1
ATOM 1180 N N . GLY A 1 156 ? -8.434 2.835 15.292 1.00 70.81 156 GLY A N 1
ATOM 1181 C CA . GLY A 1 156 ? -9.322 3.997 15.186 1.00 70.81 156 GLY A CA 1
ATOM 1182 C C . GLY A 1 156 ? -9.338 4.896 16.426 1.00 70.81 156 GLY A C 1
ATOM 1183 O O . GLY A 1 156 ? -10.264 5.687 16.587 1.00 70.81 156 GLY A O 1
ATOM 1184 N N . HIS A 1 157 ? -8.336 4.783 17.303 1.00 62.00 157 HIS A N 1
ATOM 1185 C CA . HIS A 1 157 ? -8.204 5.584 18.522 1.00 62.00 157 HIS A CA 1
ATOM 1186 C C . HIS A 1 157 ? -6.783 6.140 18.666 1.00 62.00 157 HIS A C 1
ATOM 1188 O O . HIS A 1 157 ? -5.806 5.463 18.349 1.00 62.00 157 HIS A O 1
ATOM 1194 N N . SER A 1 158 ? -6.658 7.363 19.182 1.00 54.09 158 SER A N 1
ATOM 1195 C CA . SER A 1 158 ? -5.363 7.943 19.549 1.00 54.09 158 SER A CA 1
ATOM 1196 C C . SER A 1 158 ? -4.846 7.293 20.832 1.00 54.09 158 SER A C 1
ATOM 1198 O O . SER A 1 158 ? -5.490 7.380 21.874 1.00 54.09 158 SER A O 1
ATOM 1200 N N . TYR A 1 159 ? -3.674 6.658 20.769 1.00 52.34 159 TYR A N 1
ATOM 1201 C CA . TYR A 1 159 ? -3.020 6.080 21.945 1.00 52.34 159 TYR A CA 1
ATOM 1202 C C . TYR A 1 159 ? -1.984 7.047 22.517 1.00 52.34 159 TYR A C 1
ATOM 1204 O O . TYR A 1 159 ? -1.034 7.428 21.826 1.00 52.34 159 TYR A O 1
ATOM 1212 N N . CYS A 1 160 ? -2.127 7.380 23.800 1.00 52.59 160 CYS A N 1
ATOM 1213 C CA . CYS A 1 160 ? -1.012 7.866 24.606 1.00 52.59 160 CYS A CA 1
ATOM 1214 C C . CYS A 1 160 ? -0.129 6.660 24.930 1.00 52.59 160 CYS A C 1
ATOM 1216 O O . CYS A 1 160 ? -0.492 5.811 25.744 1.00 52.59 160 CYS A O 1
ATOM 1218 N N . LEU A 1 161 ? 0.995 6.536 24.229 1.00 50.38 161 LEU A N 1
ATOM 1219 C CA . LEU A 1 161 ? 1.995 5.532 24.568 1.00 50.38 161 LEU A CA 1
ATOM 1220 C C . LEU A 1 161 ? 2.802 6.032 25.775 1.00 50.38 161 LEU A C 1
ATOM 1222 O O . LEU A 1 161 ? 3.116 7.223 25.815 1.00 50.38 161 LEU A O 1
ATOM 1226 N N . PRO A 1 162 ? 3.140 5.162 26.743 1.00 43.16 162 PRO A N 1
ATOM 1227 C CA . PRO A 1 162 ? 4.067 5.530 27.805 1.00 43.16 162 PRO A CA 1
ATOM 1228 C C . PRO A 1 162 ? 5.426 5.937 27.202 1.00 43.16 162 PRO A C 1
ATOM 1230 O O . PRO A 1 162 ? 5.767 5.448 26.116 1.00 43.16 162 PRO A O 1
ATOM 1233 N N . PRO A 1 163 ? 6.180 6.832 27.869 1.00 53.72 163 PRO A N 1
ATOM 1234 C CA . PRO A 1 163 ? 7.517 7.215 27.427 1.00 53.72 163 PRO A CA 1
ATOM 1235 C C . PRO A 1 163 ? 8.414 5.976 27.283 1.00 53.72 163 PRO A C 1
ATOM 1237 O O . PRO A 1 163 ? 8.255 5.003 28.025 1.00 53.72 163 PRO A O 1
ATOM 1240 N N . ALA A 1 164 ? 9.272 6.010 26.260 1.00 52.06 164 ALA A N 1
ATOM 1241 C CA . ALA A 1 164 ? 10.172 4.920 25.880 1.00 52.06 164 ALA A CA 1
ATOM 1242 C C . ALA A 1 164 ? 11.292 4.699 26.901 1.00 52.06 164 ALA A C 1
ATOM 1244 O O . ALA A 1 164 ? 11.757 5.705 27.482 1.00 52.06 164 ALA A O 1
#

Organism: NCBI:txid156173

pLDDT: mean 78.59, std 21.13, range [32.31, 98.19]

Secondary structure (DSSP, 8-state):
---EEEETHHHHHHHHTGGG-SSEEEEES--SSGGG-HHHHTT-TTS-HHHHHHHHHHHHHHHHH--SEEEEEE-S-HHHHHGGGGGTPEEEP----S---S---------------S----PPEEEE-SS-STTHHHHHHHTT-HHHHHHHHHHSS---PPP-